Protein AF-A0A1V9B7L6-F1 (afdb_monomer)

Radius of gyration: 14.61 Å; Cα contacts (8 Å, |Δi|>4): 161; chains: 1; bounding box: 33×27×42 Å

Foldseek 3Di:
DPQDWDFFAALNATKTWGWDDDPWKIWTKIAHDDDDDDPVSLVVLLVVLLVLLCVLCVNPADWDQDDPDDDSMDTSTIGTDDVVVDPPVVVVVSSVSSVVVSVVVRVVNRVCSVDDDPPPPPD

Mean predicted aligned error: 7.95 Å

pLDDT: mean 78.11, std 14.77, range [31.23, 92.0]

Nearest PDB structures (foldseek):
  7kld-assembly1_B  TM=4.348E-01  e=1.092E+00  Staphylococcus aureus
  7yjm-assembly1_A  TM=5.825E-01  e=7.264E+00  Arabidopsis thaliana
  2p9p-assembly1_D  TM=2.890E-01  e=1.159E+00  Bos taurus
  6s1f-assembly2_C  TM=3.737E-01  e=7.707E+00  Homo sapiens
  6s1f-assembly1_A  TM=3.592E-01  e=7.707E+00  Homo sapiens

Secondary structure (DSSP, 8-state):
-----EEEEETTEEEEEEEEE-SSEEEEEEEESSSPPPHHHHHHHHHHHHHHHHHHTTT-SEEEPPP---SSEEEEEEEE--TTTS-HHHHHHHHHHHHHHHHHHHHHHHHHTTS--TTSS--

Structure (mmCIF, N/CA/C/O backbone):
data_AF-A0A1V9B7L6-F1
#
_entry.id   AF-A0A1V9B7L6-F1
#
loop_
_atom_site.group_PDB
_atom_site.id
_atom_site.type_symbol
_atom_site.label_atom_id
_atom_site.label_alt_id
_atom_site.label_comp_id
_atom_site.label_asym_id
_atom_site.label_entity_id
_atom_site.label_seq_id
_atom_site.pdbx_PDB_ins_code
_atom_site.Cartn_x
_atom_site.Cartn_y
_atom_site.Cartn_z
_atom_site.occupancy
_atom_site.B_iso_or_equiv
_atom_site.auth_seq_id
_atom_site.auth_comp_id
_atom_site.auth_asym_id
_atom_site.auth_atom_id
_atom_site.pdbx_PDB_model_num
ATOM 1 N N . MET A 1 1 ? -3.225 -9.397 -11.757 1.00 49.53 1 MET A N 1
ATOM 2 C CA . MET A 1 1 ? -3.865 -8.415 -10.852 1.00 49.53 1 MET A CA 1
ATOM 3 C C . MET A 1 1 ? -5.381 -8.359 -11.000 1.00 49.53 1 MET A C 1
ATOM 5 O O . MET A 1 1 ? -5.880 -8.129 -12.094 1.00 49.53 1 MET A O 1
ATOM 9 N N . ASN A 1 2 ? -6.118 -8.525 -9.900 1.00 47.72 2 ASN A N 1
ATOM 10 C CA . ASN A 1 2 ? -7.547 -8.212 -9.817 1.00 47.72 2 ASN A CA 1
ATOM 11 C C . ASN A 1 2 ? -7.680 -6.997 -8.884 1.00 47.72 2 ASN A C 1
ATOM 13 O O . ASN A 1 2 ? -7.642 -7.152 -7.666 1.00 47.72 2 ASN A O 1
ATOM 17 N N . PHE A 1 3 ? -7.774 -5.788 -9.445 1.00 61.22 3 PHE A N 1
ATOM 18 C CA . PHE A 1 3 ? -7.970 -4.550 -8.681 1.00 61.22 3 PHE A CA 1
ATOM 19 C C . PHE A 1 3 ? -9.417 -4.479 -8.190 1.00 61.22 3 PHE A C 1
ATOM 21 O O . PHE A 1 3 ? -10.258 -3.777 -8.749 1.00 61.22 3 PHE A O 1
ATOM 28 N N . LYS A 1 4 ? -9.741 -5.292 -7.188 1.00 67.38 4 LYS A N 1
ATOM 29 C CA . LYS A 1 4 ? -11.055 -5.300 -6.552 1.00 67.38 4 LYS A CA 1
ATOM 30 C C . LYS A 1 4 ? -10.974 -4.626 -5.196 1.00 67.38 4 LYS A C 1
ATOM 32 O O . LYS A 1 4 ? -9.978 -4.746 -4.486 1.00 67.38 4 LYS A O 1
ATOM 37 N N . TRP A 1 5 ? -12.064 -3.958 -4.844 1.00 79.94 5 TRP A N 1
ATOM 38 C CA . TRP A 1 5 ? -12.338 -3.573 -3.471 1.00 79.94 5 TRP A CA 1
ATOM 39 C C . TRP A 1 5 ? -12.264 -4.820 -2.590 1.00 79.94 5 TRP A C 1
ATOM 41 O O . TRP A 1 5 ? -12.850 -5.855 -2.918 1.00 79.94 5 TRP A O 1
ATOM 51 N N . MET A 1 6 ? -11.513 -4.722 -1.500 1.00 83.38 6 MET A N 1
ATOM 52 C CA . MET A 1 6 ? -11.409 -5.745 -0.474 1.00 83.38 6 MET A CA 1
ATOM 53 C C . MET A 1 6 ? -12.099 -5.223 0.788 1.00 83.38 6 MET A C 1
ATOM 55 O O . MET A 1 6 ? -11.467 -4.487 1.555 1.00 83.38 6 MET A O 1
ATOM 59 N N . PRO A 1 7 ? -13.359 -5.625 1.023 1.00 86.69 7 PRO A N 1
ATOM 60 C CA . PRO A 1 7 ? -14.006 -5.414 2.305 1.00 86.69 7 PRO A CA 1
ATOM 61 C C . PRO A 1 7 ? -13.212 -6.133 3.390 1.00 86.69 7 PRO A C 1
ATOM 63 O O . PRO A 1 7 ? -12.851 -7.306 3.242 1.00 86.69 7 PRO A O 1
ATOM 66 N N . THR A 1 8 ? -12.902 -5.427 4.468 1.00 87.50 8 THR A N 1
ATOM 67 C CA . THR A 1 8 ? -12.145 -5.972 5.592 1.00 87.50 8 THR A CA 1
ATOM 68 C C . THR A 1 8 ? -12.501 -5.253 6.891 1.00 87.50 8 THR A C 1
ATOM 70 O O . THR A 1 8 ? -13.207 -4.245 6.901 1.00 87.50 8 THR A O 1
ATOM 73 N N . THR A 1 9 ? -12.003 -5.771 8.007 1.00 87.62 9 THR A N 1
ATOM 74 C CA . THR A 1 9 ? -12.133 -5.141 9.320 1.00 87.62 9 THR A CA 1
ATOM 75 C C . THR A 1 9 ? -10.747 -4.770 9.816 1.00 87.62 9 THR A C 1
ATOM 77 O O . THR A 1 9 ? -9.898 -5.641 9.975 1.00 87.62 9 THR A O 1
ATOM 80 N N . LEU A 1 10 ? -10.502 -3.488 10.074 1.00 86.56 10 LEU A N 1
ATOM 81 C CA . LEU A 1 10 ? -9.259 -2.994 10.669 1.00 86.56 10 LEU A CA 1
ATOM 82 C C . LEU A 1 10 ? -9.602 -2.291 11.975 1.00 86.56 10 LEU A C 1
ATOM 84 O O . LEU A 1 10 ? -10.484 -1.440 11.990 1.00 86.56 10 LEU A O 1
ATOM 88 N N . PHE A 1 11 ? -8.933 -2.654 13.072 1.00 84.06 11 PHE A N 1
ATOM 89 C CA . PHE A 1 11 ? -9.190 -2.060 14.394 1.00 84.06 11 PHE A CA 1
ATOM 90 C C . PHE A 1 11 ? -10.668 -2.121 14.834 1.00 84.06 11 PHE A C 1
ATOM 92 O O . PHE A 1 11 ? -11.183 -1.223 15.489 1.00 84.06 11 PHE A O 1
ATOM 99 N N . GLY A 1 12 ? -11.380 -3.174 14.429 1.00 82.88 12 GLY A N 1
ATOM 100 C CA . GLY A 1 12 ? -12.802 -3.371 14.739 1.00 82.88 12 GLY A CA 1
ATOM 101 C C . GLY A 1 12 ? -13.760 -2.602 13.830 1.00 82.88 12 GLY A C 1
ATOM 102 O O . GLY A 1 12 ? -14.968 -2.748 13.978 1.00 82.88 12 GLY A O 1
ATOM 103 N N . LYS A 1 13 ? -13.241 -1.827 12.872 1.00 85.75 13 LYS A N 1
ATOM 104 C CA . LYS A 1 13 ? -14.016 -0.976 11.964 1.00 85.75 13 LYS A CA 1
ATOM 105 C C . LYS A 1 13 ? -14.045 -1.582 10.563 1.00 85.75 13 LYS A C 1
ATOM 107 O O . LYS A 1 13 ? -13.013 -2.018 10.047 1.00 85.75 13 LYS A O 1
ATOM 112 N N . CYS A 1 14 ? -15.225 -1.623 9.952 1.00 87.31 14 CYS A N 1
ATOM 113 C CA . CYS A 1 14 ? -15.390 -2.072 8.573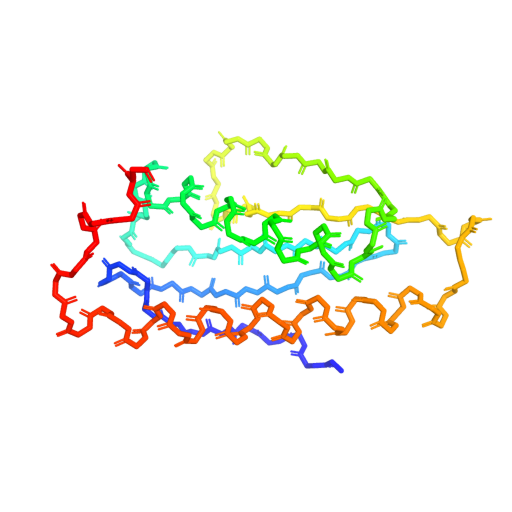 1.00 87.31 14 CYS A CA 1
ATOM 114 C C . CYS A 1 14 ? -14.848 -1.013 7.611 1.00 87.31 14 CYS A C 1
ATOM 116 O O . CYS A 1 14 ? -15.257 0.145 7.655 1.00 87.31 14 CYS A O 1
ATOM 118 N N . VAL A 1 15 ? -13.937 -1.422 6.736 1.00 87.44 15 VAL A N 1
ATOM 119 C CA . VAL A 1 15 ? -13.318 -0.559 5.729 1.00 87.44 15 VAL A CA 1
ATOM 120 C C . VAL A 1 15 ? -13.202 -1.317 4.417 1.00 87.44 15 VAL A C 1
ATOM 122 O O . VAL A 1 15 ? -13.060 -2.542 4.415 1.00 87.44 15 VAL A O 1
ATOM 125 N N . ASP A 1 16 ? -13.175 -0.590 3.304 1.00 88.25 16 AS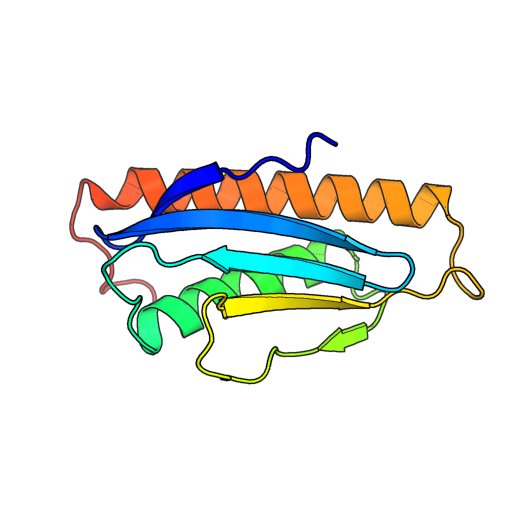P A N 1
ATOM 126 C CA . ASP A 1 16 ? -12.770 -1.176 2.035 1.00 88.25 16 ASP A CA 1
ATOM 127 C C . ASP A 1 16 ? -11.380 -0.711 1.644 1.00 88.25 16 ASP A C 1
ATOM 129 O O . ASP A 1 16 ? -11.060 0.479 1.611 1.00 88.25 16 ASP A O 1
ATOM 133 N N . VAL A 1 17 ? -10.553 -1.682 1.300 1.00 87.50 17 VAL A N 1
ATOM 134 C CA . VAL A 1 17 ? -9.196 -1.468 0.825 1.00 87.50 17 VAL A CA 1
ATOM 135 C C . VAL A 1 17 ? -9.181 -1.606 -0.690 1.00 87.50 17 VAL A C 1
ATOM 137 O O . VAL A 1 17 ? -9.756 -2.553 -1.227 1.00 87.50 17 VAL A O 1
ATOM 140 N N . TYR A 1 18 ? -8.493 -0.709 -1.392 1.00 87.38 18 TYR A N 1
ATOM 141 C CA . TYR A 1 18 ? -8.268 -0.869 -2.825 1.00 87.38 18 TYR A CA 1
ATOM 142 C C . TYR A 1 18 ? -6.916 -0.318 -3.273 1.00 87.38 18 TYR A C 1
ATOM 144 O O . TYR A 1 18 ? -6.326 0.573 -2.653 1.00 87.38 18 TYR A O 1
ATOM 152 N N . PHE A 1 19 ? -6.443 -0.873 -4.384 1.00 87.50 19 PHE A N 1
ATOM 153 C CA . PHE A 1 19 ? -5.248 -0.429 -5.082 1.00 87.50 19 PHE A CA 1
ATOM 154 C C . PHE A 1 19 ? -5.668 0.277 -6.364 1.00 87.50 19 PHE A C 1
ATOM 156 O O . PHE A 1 19 ? -6.536 -0.202 -7.093 1.00 87.50 19 PHE A O 1
ATOM 163 N N . GLU A 1 20 ? -5.043 1.410 -6.634 1.00 86.88 20 GLU A N 1
ATOM 164 C CA . GLU A 1 20 ? -5.220 2.155 -7.871 1.00 86.88 20 GLU A CA 1
ATOM 165 C C . GLU A 1 20 ? -3.868 2.242 -8.558 1.00 86.88 20 GLU A C 1
ATOM 167 O O . GLU A 1 20 ? -2.928 2.822 -8.019 1.00 86.88 20 GLU A O 1
ATOM 172 N N . PHE A 1 21 ? -3.775 1.636 -9.734 1.00 84.31 21 PHE A N 1
ATOM 173 C CA . PHE A 1 21 ? -2.606 1.717 -10.589 1.00 84.31 21 PHE A CA 1
ATOM 174 C C . PHE A 1 21 ? -2.939 2.625 -11.768 1.00 84.31 21 PHE A C 1
ATOM 176 O O . PHE A 1 21 ? -3.916 2.394 -12.482 1.00 84.31 21 PHE A O 1
ATOM 183 N N . ASN A 1 22 ? -2.142 3.667 -11.956 1.00 80.56 22 ASN A N 1
ATOM 184 C CA . ASN A 1 22 ? -2.172 4.511 -13.141 1.00 80.56 22 ASN A CA 1
ATOM 185 C C . ASN A 1 22 ? -0.773 4.558 -13.766 1.00 80.56 22 ASN A C 1
ATOM 187 O O . ASN A 1 22 ? 0.158 3.951 -13.253 1.00 80.56 22 ASN A O 1
ATOM 191 N N . TYR A 1 23 ? -0.630 5.260 -14.888 1.00 73.50 23 TYR A N 1
ATOM 192 C CA . TYR A 1 23 ? 0.613 5.278 -15.662 1.00 73.50 23 TYR A CA 1
ATOM 193 C C . TYR A 1 23 ? 1.845 5.812 -14.911 1.00 73.50 23 TYR A C 1
ATOM 195 O O . TYR A 1 23 ? 2.956 5.620 -15.387 1.00 73.50 23 TYR A O 1
ATOM 203 N N . GLU A 1 24 ? 1.663 6.463 -13.765 1.00 82.12 24 GLU A N 1
ATOM 204 C CA . GLU A 1 24 ? 2.741 7.117 -13.012 1.00 82.12 24 GLU A CA 1
ATOM 205 C C . GLU A 1 24 ? 2.795 6.662 -11.545 1.00 82.12 24 GLU A C 1
ATOM 207 O O . GLU A 1 24 ? 3.769 6.911 -10.835 1.00 82.12 24 GLU A O 1
ATOM 212 N N . HIS A 1 25 ? 1.728 6.027 -11.051 1.00 87.56 25 HIS A N 1
ATOM 213 C CA . HIS A 1 25 ? 1.544 5.783 -9.631 1.00 87.56 25 HIS A CA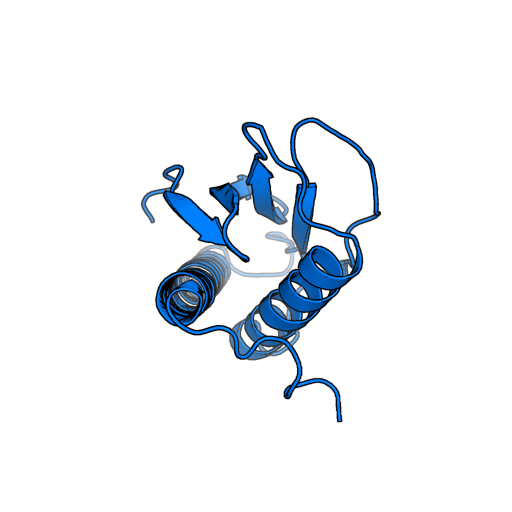 1
ATOM 214 C C . HIS A 1 25 ? 0.830 4.468 -9.343 1.00 87.56 25 HIS A C 1
ATOM 216 O O . HIS A 1 25 ? -0.208 4.155 -9.928 1.00 87.56 25 HIS A O 1
ATOM 222 N N . LEU A 1 26 ? 1.304 3.785 -8.303 1.00 88.56 26 LEU A N 1
ATOM 223 C CA . LEU A 1 26 ? 0.530 2.813 -7.543 1.00 88.56 26 LEU A CA 1
ATOM 224 C C . LEU A 1 26 ? 0.125 3.450 -6.210 1.00 88.56 26 LEU A C 1
ATOM 226 O O . LEU A 1 26 ? 0.960 3.844 -5.392 1.00 88.56 26 LEU A O 1
ATOM 230 N N . LEU A 1 27 ? -1.178 3.548 -5.987 1.00 88.88 27 LEU A N 1
ATOM 231 C CA . LEU A 1 27 ? -1.788 4.144 -4.808 1.00 88.88 27 LEU A CA 1
ATOM 232 C C . LEU A 1 27 ? -2.489 3.069 -3.986 1.00 88.88 27 LEU A C 1
ATOM 234 O O . LEU A 1 27 ? -3.292 2.295 -4.507 1.00 88.88 27 LEU A O 1
ATOM 238 N N . PHE A 1 28 ? -2.245 3.089 -2.681 1.00 87.88 28 PHE A N 1
ATOM 239 C CA . PHE A 1 28 ? -2.972 2.273 -1.719 1.00 87.88 28 PHE A CA 1
ATOM 240 C C . PHE A 1 28 ? -3.965 3.143 -0.953 1.00 87.88 28 PHE A C 1
ATOM 242 O O . PHE A 1 28 ? -3.566 4.136 -0.330 1.00 87.88 28 PHE A O 1
ATOM 249 N N . LYS A 1 29 ? -5.255 2.804 -1.018 1.00 88.62 29 LYS A N 1
ATOM 250 C CA . LYS A 1 29 ? -6.340 3.644 -0.503 1.00 88.62 29 LYS A CA 1
ATOM 251 C C . LYS A 1 29 ? -7.322 2.844 0.355 1.00 88.62 29 LYS A C 1
ATOM 253 O O . LYS A 1 29 ? -7.569 1.662 0.128 1.00 88.62 29 LYS A O 1
ATOM 258 N N . LEU A 1 30 ? -7.892 3.541 1.332 1.00 86.94 30 LEU A N 1
ATOM 259 C CA . LEU A 1 30 ? -8.999 3.091 2.168 1.00 86.94 30 LEU A CA 1
ATOM 260 C C . LEU A 1 30 ? -10.241 3.922 1.857 1.00 86.94 30 LEU A C 1
ATOM 262 O O . LEU A 1 30 ? -10.161 5.154 1.864 1.00 86.94 30 LEU A O 1
ATOM 266 N N . ALA A 1 31 ? -11.380 3.273 1.651 1.00 83.81 31 ALA A N 1
ATOM 267 C CA . ALA A 1 31 ? -12.682 3.893 1.840 1.00 83.81 31 ALA A CA 1
ATOM 268 C C . ALA A 1 31 ? -13.199 3.519 3.220 1.00 83.81 31 ALA A C 1
ATOM 270 O O . ALA A 1 31 ? -13.291 2.343 3.572 1.00 83.81 31 ALA A O 1
ATOM 271 N N . ASP A 1 32 ? -13.530 4.540 3.991 1.00 71.69 32 ASP A N 1
ATOM 272 C CA . ASP A 1 32 ? -14.251 4.344 5.231 1.00 71.69 32 ASP A CA 1
ATOM 273 C C . ASP A 1 32 ? -15.748 4.448 4.943 1.00 71.69 32 ASP A C 1
ATOM 275 O O . ASP A 1 32 ? -16.201 5.421 4.329 1.00 71.69 32 ASP A O 1
ATOM 279 N N . GLN A 1 33 ? -16.485 3.410 5.327 1.00 61.34 33 GLN A N 1
ATOM 280 C CA . GLN A 1 33 ? -17.914 3.309 5.067 1.00 61.34 33 GLN A CA 1
ATOM 281 C C . GLN A 1 33 ? -18.719 4.051 6.144 1.00 61.34 33 GLN A C 1
ATOM 283 O O . GLN A 1 33 ? -19.671 4.741 5.791 1.00 61.34 33 GLN A O 1
ATOM 288 N N . GLU A 1 34 ? -18.321 3.987 7.426 1.00 62.56 34 GLU A N 1
ATOM 289 C CA . GLU A 1 34 ? -19.127 4.526 8.543 1.00 62.56 34 GLU A CA 1
ATOM 290 C C . GLU A 1 34 ? -18.334 4.910 9.814 1.00 62.56 34 GLU A C 1
ATOM 292 O O . GLU A 1 34 ? -18.813 5.733 10.598 1.00 62.56 34 GLU A O 1
ATOM 297 N N . GLN A 1 35 ? -17.130 4.362 10.046 1.00 66.81 35 GLN A N 1
ATOM 298 C CA . GLN A 1 35 ? -16.349 4.581 11.273 1.00 66.81 35 GLN A CA 1
ATOM 299 C C . GLN A 1 35 ? -14.876 4.855 10.966 1.00 66.81 35 GLN A C 1
ATOM 301 O O . GLN A 1 35 ? -14.079 3.943 10.732 1.00 66.81 35 GLN A O 1
ATOM 306 N N . LYS A 1 36 ? -14.494 6.132 11.073 1.00 75.50 36 LYS A N 1
ATOM 307 C CA . LYS A 1 36 ? -13.139 6.587 10.742 1.00 75.50 3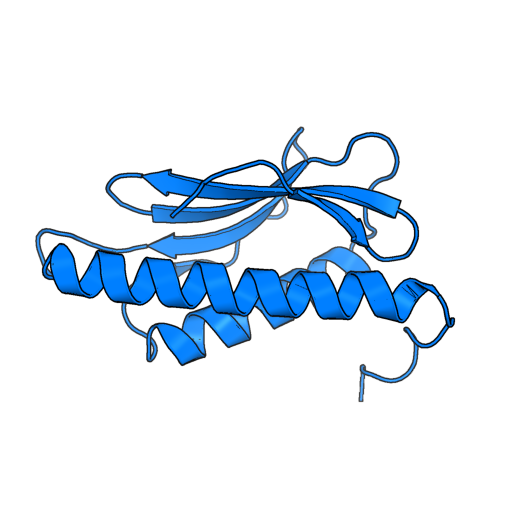6 LYS A CA 1
ATOM 308 C C . LYS A 1 36 ? -12.101 5.901 11.606 1.00 75.50 36 LYS A C 1
ATOM 310 O O . LYS A 1 36 ? -12.199 5.873 12.833 1.00 75.50 36 LYS A O 1
ATOM 315 N N . LEU A 1 37 ? -11.061 5.395 10.948 1.00 81.56 37 LEU A N 1
ATOM 316 C CA . LEU A 1 37 ? -9.833 5.041 11.638 1.00 81.56 37 LEU A CA 1
ATOM 317 C C . LEU A 1 37 ? -9.260 6.292 12.311 1.00 81.56 37 LEU A C 1
ATOM 319 O O . LEU A 1 37 ? -9.215 7.377 11.719 1.00 81.56 37 LEU A O 1
ATOM 323 N N . GLU A 1 38 ? -8.816 6.123 13.547 1.00 85.06 38 GLU A N 1
ATOM 324 C CA . GLU A 1 38 ? -8.155 7.162 14.315 1.00 85.06 38 GLU A CA 1
ATOM 325 C C . GLU A 1 38 ? -6.803 7.512 13.697 1.00 85.06 38 GLU A C 1
ATOM 327 O O . GLU A 1 38 ? -6.212 6.771 12.902 1.00 85.06 38 GLU A O 1
ATOM 332 N N . ARG A 1 39 ? -6.266 8.669 14.085 1.00 82.62 39 ARG A N 1
ATOM 333 C CA . ARG A 1 39 ? -4.975 9.139 13.573 1.00 82.62 39 ARG A CA 1
ATOM 334 C C . ARG A 1 39 ? -3.850 8.128 13.813 1.00 82.62 39 ARG A C 1
ATOM 336 O O . ARG A 1 39 ? -3.022 7.935 12.920 1.00 82.62 39 ARG A O 1
ATOM 343 N N . ASP A 1 40 ? -3.812 7.502 14.983 1.00 85.06 40 ASP A N 1
ATOM 344 C CA . ASP A 1 40 ? -2.741 6.574 15.359 1.00 85.06 40 ASP A CA 1
ATOM 345 C C . ASP A 1 40 ? -2.886 5.221 14.649 1.00 85.06 40 ASP A C 1
ATOM 347 O O . ASP A 1 40 ? -1.893 4.645 14.196 1.00 85.06 40 ASP A O 1
ATOM 351 N N . GLU A 1 41 ? -4.128 4.776 14.437 1.00 85.94 41 GLU A N 1
ATOM 352 C CA . GLU A 1 41 ? -4.482 3.602 13.629 1.00 85.94 41 GLU A CA 1
ATOM 353 C C . GLU A 1 41 ? -4.012 3.787 12.177 1.00 85.94 41 GLU A C 1
ATOM 355 O O . GLU A 1 41 ? -3.280 2.956 11.629 1.00 85.94 41 GLU A O 1
ATOM 360 N N . LEU A 1 42 ? -4.342 4.936 11.577 1.00 84.94 42 LEU A N 1
ATOM 361 C CA . LEU A 1 42 ? -3.885 5.310 10.237 1.00 84.94 42 LEU A C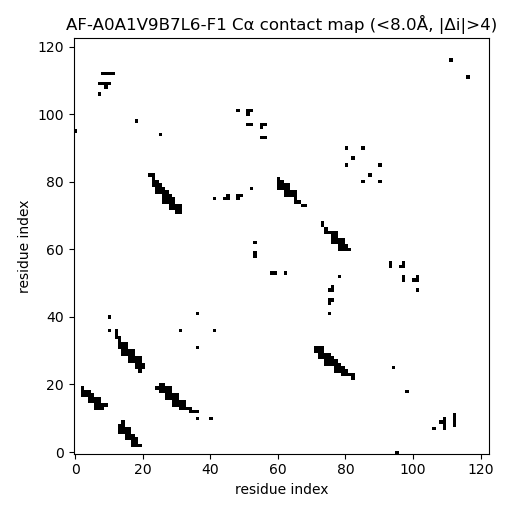A 1
ATOM 362 C C . LEU A 1 42 ? -2.367 5.445 10.162 1.00 84.94 42 LEU A C 1
ATOM 364 O O . LEU A 1 42 ? -1.757 5.014 9.187 1.00 84.94 42 LEU A O 1
ATOM 368 N N . THR A 1 43 ? -1.739 6.048 11.169 1.00 85.50 43 THR A N 1
ATOM 369 C CA . THR A 1 43 ? -0.280 6.224 11.194 1.00 85.50 43 THR A CA 1
ATOM 370 C C . THR A 1 43 ? 0.430 4.874 11.225 1.00 85.50 43 THR A C 1
ATOM 372 O O . THR A 1 43 ? 1.392 4.673 10.483 1.00 85.50 43 THR A O 1
ATOM 375 N N . SER A 1 44 ? -0.072 3.936 12.026 1.00 87.38 44 SER A N 1
ATOM 376 C CA . SER A 1 44 ? 0.465 2.577 12.114 1.00 87.38 44 SER A CA 1
ATOM 377 C C . SER A 1 44 ? 0.305 1.827 10.790 1.00 87.38 44 SER A C 1
ATOM 379 O O . SER A 1 44 ? 1.277 1.249 10.300 1.00 87.38 44 SER A O 1
ATOM 381 N N . LEU A 1 45 ? -0.875 1.909 10.156 1.00 87.69 45 LEU A N 1
ATOM 382 C CA . LEU A 1 45 ? -1.108 1.334 8.823 1.00 87.69 45 LEU A CA 1
ATOM 383 C C . LEU A 1 45 ? -0.131 1.885 7.788 1.00 87.69 45 LEU A C 1
ATOM 385 O O . LEU A 1 45 ? 0.504 1.118 7.068 1.00 87.69 45 LEU A O 1
ATOM 389 N N . ARG A 1 46 ? 0.013 3.214 7.725 1.00 88.50 46 ARG A N 1
ATOM 390 C CA . ARG A 1 46 ? 0.899 3.865 6.753 1.00 88.50 46 ARG A CA 1
ATOM 391 C C . ARG A 1 46 ? 2.338 3.410 6.900 1.00 88.50 46 ARG A C 1
ATOM 393 O O . ARG A 1 46 ? 2.935 3.020 5.906 1.00 88.50 46 ARG A O 1
ATOM 400 N N . LYS A 1 47 ? 2.864 3.398 8.128 1.00 88.69 47 LYS A N 1
ATOM 401 C CA . LYS A 1 47 ? 4.234 2.939 8.401 1.00 88.69 47 LYS A CA 1
ATOM 402 C C . LYS A 1 47 ? 4.445 1.498 7.946 1.00 88.69 47 LYS A C 1
ATOM 404 O O . LYS A 1 47 ? 5.485 1.177 7.377 1.00 88.69 47 LYS A O 1
ATOM 409 N N . ARG A 1 48 ? 3.460 0.630 8.188 1.00 90.00 48 ARG A N 1
ATOM 410 C CA . ARG A 1 48 ? 3.561 -0.784 7.828 1.00 90.00 48 ARG A CA 1
ATOM 411 C C . ARG A 1 48 ? 3.539 -0.999 6.317 1.00 90.00 48 ARG A C 1
ATOM 413 O O . ARG A 1 48 ? 4.381 -1.727 5.801 1.00 90.00 48 ARG A O 1
ATOM 420 N N . VAL A 1 49 ? 2.619 -0.338 5.619 1.00 89.88 49 VAL A N 1
ATOM 421 C CA . VAL A 1 49 ? 2.532 -0.385 4.152 1.00 89.88 49 VAL A CA 1
ATOM 422 C C . VAL A 1 49 ? 3.785 0.214 3.518 1.00 89.88 49 VAL A C 1
ATOM 424 O O . VAL A 1 49 ? 4.355 -0.386 2.614 1.00 89.88 49 VAL A O 1
ATOM 427 N N . GLU A 1 50 ? 4.249 1.363 4.011 1.00 89.81 50 GLU A N 1
ATOM 428 C CA . GLU A 1 50 ? 5.471 2.010 3.530 1.00 89.81 50 GLU A CA 1
ATOM 429 C C . GLU A 1 50 ? 6.683 1.081 3.633 1.00 89.81 50 GLU A C 1
ATOM 431 O O . GLU A 1 50 ? 7.448 0.972 2.675 1.00 89.81 50 GLU A O 1
ATOM 436 N N . LEU A 1 51 ? 6.843 0.382 4.760 1.00 90.00 51 LEU A N 1
ATOM 437 C CA . LEU A 1 51 ? 7.935 -0.569 4.946 1.00 90.00 51 LEU A CA 1
ATOM 438 C C . LEU A 1 51 ? 7.918 -1.668 3.876 1.00 90.00 51 LEU A C 1
ATOM 440 O O . LEU A 1 51 ? 8.951 -1.933 3.264 1.00 90.00 51 LEU A O 1
ATOM 444 N N . ILE A 1 52 ? 6.749 -2.263 3.622 1.00 90.81 52 ILE A N 1
ATOM 445 C CA . ILE A 1 52 ? 6.575 -3.301 2.596 1.00 90.81 52 ILE A CA 1
ATOM 446 C C . ILE A 1 52 ? 6.934 -2.744 1.221 1.00 90.81 52 ILE A C 1
ATOM 448 O O . ILE A 1 52 ? 7.755 -3.322 0.511 1.00 90.81 52 ILE A O 1
ATOM 452 N N . CYS A 1 53 ? 6.369 -1.594 0.857 1.00 89.31 53 CYS A N 1
ATOM 453 C CA . CYS A 1 53 ? 6.611 -0.989 -0.445 1.00 89.31 53 CYS A CA 1
ATOM 454 C C . CYS A 1 53 ? 8.095 -0.678 -0.666 1.00 89.31 53 CYS A C 1
ATOM 456 O O . CYS A 1 53 ? 8.626 -0.997 -1.729 1.00 89.31 53 CYS A O 1
ATOM 458 N N . ARG A 1 54 ? 8.786 -0.108 0.330 1.00 88.44 54 ARG A N 1
ATOM 459 C CA . ARG A 1 54 ? 10.233 0.171 0.262 1.00 88.44 54 ARG A CA 1
ATOM 460 C C . ARG A 1 54 ? 11.063 -1.107 0.121 1.00 88.44 54 ARG A C 1
ATOM 462 O O . ARG A 1 54 ? 12.005 -1.137 -0.668 1.00 88.44 54 ARG A O 1
ATOM 469 N N . GLN A 1 55 ? 10.706 -2.166 0.849 1.00 89.94 55 GLN A N 1
ATOM 470 C CA . GLN A 1 55 ? 11.398 -3.457 0.784 1.00 89.94 55 GLN A CA 1
ATOM 471 C C . GLN A 1 55 ? 11.218 -4.139 -0.576 1.00 89.94 55 GLN A C 1
ATOM 473 O O . GLN A 1 55 ? 12.200 -4.559 -1.186 1.00 89.94 55 GLN A O 1
ATOM 478 N N . VAL A 1 56 ? 9.983 -4.220 -1.077 1.00 90.00 56 VAL A N 1
ATOM 479 C CA . VAL A 1 56 ? 9.669 -4.917 -2.335 1.00 90.00 56 VAL A CA 1
ATOM 480 C C . VAL A 1 56 ? 10.223 -4.173 -3.546 1.00 90.00 56 VAL A C 1
ATOM 482 O O . VAL A 1 56 ? 10.793 -4.799 -4.439 1.00 90.00 56 VAL A O 1
ATOM 485 N N . SER A 1 57 ? 10.104 -2.844 -3.563 1.00 85.12 57 SER A N 1
ATOM 486 C CA . SER A 1 57 ? 10.674 -2.011 -4.629 1.00 85.12 57 SER A CA 1
ATOM 487 C C . SER A 1 57 ? 12.196 -1.890 -4.552 1.00 85.12 57 SER A C 1
ATOM 489 O O . SER A 1 57 ? 12.792 -1.308 -5.452 1.00 85.12 57 SER A O 1
ATOM 491 N N . ALA A 1 58 ? 12.845 -2.417 -3.506 1.00 83.81 58 ALA A N 1
ATOM 492 C CA . ALA A 1 58 ? 14.269 -2.218 -3.240 1.00 83.81 58 ALA A CA 1
ATOM 493 C C . ALA A 1 58 ? 14.675 -0.726 -3.267 1.00 83.81 58 ALA A C 1
ATOM 495 O O . ALA A 1 58 ? 15.736 -0.372 -3.782 1.00 83.81 58 ALA A O 1
ATOM 496 N N . ASN A 1 59 ? 13.816 0.143 -2.719 1.00 69.69 59 ASN A N 1
ATOM 497 C CA . ASN A 1 59 ? 13.924 1.609 -2.757 1.00 69.69 59 ASN A CA 1
ATOM 498 C C . ASN A 1 59 ? 13.933 2.231 -4.170 1.00 69.69 59 ASN A C 1
ATOM 500 O O . ASN A 1 59 ? 14.461 3.329 -4.349 1.00 69.69 59 ASN A O 1
ATOM 504 N N . ARG A 1 60 ? 13.388 1.538 -5.177 1.00 69.81 60 ARG A N 1
ATOM 505 C CA . ARG A 1 60 ? 13.162 2.096 -6.518 1.00 69.81 60 ARG A CA 1
ATOM 506 C C . ARG A 1 60 ? 11.877 2.911 -6.569 1.00 69.81 60 ARG A C 1
ATOM 508 O O . ARG A 1 60 ? 10.919 2.635 -5.844 1.00 69.81 60 ARG A O 1
ATOM 515 N N . GLY A 1 61 ? 11.842 3.864 -7.493 1.00 68.75 61 GLY A N 1
ATOM 516 C CA . GLY A 1 61 ? 10.765 4.837 -7.586 1.00 68.75 61 GLY A CA 1
ATOM 517 C C . GLY A 1 61 ? 10.788 5.843 -6.434 1.00 68.75 61 GLY A C 1
ATOM 518 O O . GLY A 1 61 ? 11.583 5.745 -5.495 1.00 68.75 61 GLY A O 1
ATOM 519 N N . ASN A 1 62 ? 9.906 6.835 -6.502 1.00 75.25 62 ASN A N 1
ATOM 520 C CA . ASN A 1 62 ? 9.749 7.788 -5.410 1.00 75.25 62 ASN A CA 1
ATOM 521 C C . ASN A 1 62 ? 8.700 7.281 -4.420 1.00 75.25 62 ASN A C 1
ATOM 523 O O . ASN A 1 62 ? 7.661 6.718 -4.780 1.00 75.25 62 ASN A O 1
ATOM 527 N N . HIS A 1 63 ? 8.979 7.493 -3.141 1.00 76.56 63 HIS A N 1
ATOM 528 C CA . HIS A 1 63 ? 8.104 7.109 -2.044 1.00 76.56 63 HIS A CA 1
ATOM 529 C C . HIS A 1 63 ? 7.604 8.374 -1.365 1.00 76.56 63 HIS A C 1
ATOM 531 O O . HIS A 1 63 ? 8.318 8.989 -0.570 1.00 76.56 63 HIS A O 1
ATOM 537 N N . GLU A 1 64 ? 6.383 8.782 -1.700 1.00 68.06 64 GLU A N 1
ATOM 538 C CA . GLU A 1 64 ? 5.805 9.992 -1.135 1.00 68.06 64 GLU A CA 1
ATOM 539 C C . GLU A 1 64 ? 4.903 9.656 0.057 1.00 68.06 64 GLU A C 1
ATOM 541 O O . GLU A 1 64 ? 3.892 8.955 -0.101 1.00 68.06 64 GLU A O 1
ATOM 546 N N . PRO A 1 65 ? 5.191 10.192 1.257 1.00 62.88 65 PRO A N 1
ATOM 547 C CA . PRO A 1 65 ? 4.239 10.125 2.348 1.00 62.88 65 PRO A CA 1
ATOM 548 C C . PRO A 1 65 ? 2.969 10.881 1.948 1.00 62.88 65 PRO A C 1
ATOM 550 O O . PRO A 1 65 ? 2.980 12.061 1.592 1.00 62.88 65 PRO A O 1
ATOM 553 N N . THR A 1 66 ? 1.834 10.194 2.013 1.00 63.75 66 THR A N 1
ATOM 554 C CA . THR A 1 66 ? 0.551 10.779 1.625 1.00 63.75 66 THR A CA 1
ATOM 555 C C . THR A 1 66 ? 0.149 11.876 2.609 1.00 63.75 66 THR A C 1
ATOM 557 O O . THR A 1 66 ? 0.145 11.658 3.824 1.00 63.75 66 THR A O 1
ATOM 560 N N . LYS A 1 67 ? -0.250 13.046 2.099 1.00 63.06 67 LYS A N 1
ATOM 561 C CA . LYS A 1 67 ? -0.781 14.135 2.934 1.00 63.06 67 LYS A CA 1
ATOM 562 C C . LYS A 1 67 ? -2.035 13.662 3.681 1.00 63.06 67 LYS A C 1
ATOM 564 O O . LYS A 1 67 ? -2.907 13.026 3.092 1.00 63.06 67 LYS A O 1
ATOM 569 N N . ASN A 1 68 ? -2.161 14.042 4.954 1.00 57.69 68 ASN A N 1
ATOM 570 C CA . ASN A 1 68 ? -3.359 13.825 5.776 1.00 57.69 68 ASN A CA 1
ATOM 571 C C . ASN A 1 68 ? -4.527 14.711 5.305 1.00 57.69 68 ASN A C 1
ATOM 573 O O . ASN A 1 68 ? -4.943 15.641 5.993 1.00 57.69 68 ASN A O 1
ATOM 577 N N . LYS A 1 69 ? -5.048 14.459 4.103 1.00 59.34 69 LYS A N 1
ATOM 578 C CA . LYS A 1 69 ? -6.263 15.109 3.611 1.00 59.34 69 LYS A CA 1
ATOM 579 C C . LYS A 1 69 ? -7.475 14.287 4.041 1.00 59.34 69 LYS A C 1
ATOM 581 O O . LYS A 1 69 ? -7.525 13.084 3.804 1.00 59.34 69 LYS A O 1
ATOM 586 N N . LYS A 1 70 ? -8.450 14.943 4.673 1.00 54.62 70 LYS A N 1
ATOM 587 C CA . LYS A 1 70 ? -9.760 14.347 4.958 1.00 54.62 70 LYS A CA 1
ATOM 588 C C . LYS A 1 70 ? -10.564 14.333 3.655 1.00 54.62 70 LYS A C 1
ATOM 590 O O . LYS A 1 70 ? -10.877 15.392 3.122 1.00 54.62 70 LYS A O 1
ATOM 595 N N . GLY A 1 71 ? -10.871 13.147 3.146 1.00 63.81 71 GLY A N 1
ATOM 596 C CA . GLY A 1 71 ? -11.718 12.930 1.975 1.00 63.81 71 GLY A CA 1
ATOM 597 C C . GLY A 1 71 ? -12.496 11.624 2.119 1.00 63.81 71 GLY A C 1
ATOM 598 O O . GLY A 1 71 ? -12.335 10.922 3.115 1.00 63.81 71 GLY A O 1
ATOM 599 N N . ARG A 1 72 ? -13.328 11.295 1.123 1.00 69.75 72 ARG A N 1
ATOM 600 C CA . ARG A 1 72 ? -14.042 10.003 1.052 1.00 69.75 72 ARG A CA 1
ATOM 601 C C . ARG A 1 72 ? -13.081 8.805 1.040 1.00 69.75 72 ARG A C 1
ATOM 603 O O . ARG A 1 72 ? -13.442 7.723 1.480 1.00 69.75 72 ARG A O 1
ATOM 610 N N . PHE A 1 73 ? -11.859 9.033 0.565 1.00 76.62 73 PHE A N 1
ATOM 611 C CA . PHE A 1 73 ? -10.787 8.052 0.536 1.00 76.62 73 PHE A CA 1
ATOM 612 C C . PHE A 1 73 ? -9.573 8.580 1.291 1.00 76.62 73 PHE A C 1
ATOM 614 O O . PHE A 1 73 ? -9.201 9.749 1.146 1.00 76.62 73 PHE A O 1
ATOM 621 N N . VAL A 1 74 ? -8.940 7.705 2.065 1.00 83.25 74 VAL A N 1
ATOM 622 C CA . VAL A 1 74 ? -7.661 7.967 2.716 1.00 83.25 74 VAL A CA 1
ATOM 623 C C . VAL A 1 74 ? -6.584 7.223 1.948 1.00 83.25 74 VAL A C 1
ATOM 625 O O . VAL A 1 74 ? -6.556 5.995 1.936 1.00 83.25 74 VAL A O 1
ATOM 628 N N . SER A 1 75 ? -5.671 7.964 1.324 1.00 84.69 75 SER A N 1
ATOM 629 C CA . SER A 1 75 ? -4.449 7.362 0.798 1.00 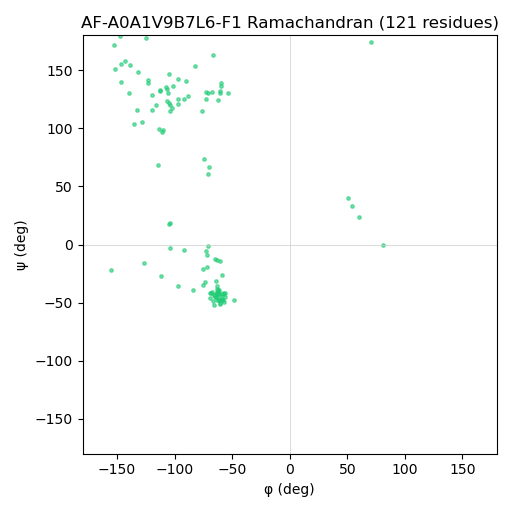84.69 75 SER A CA 1
ATOM 630 C C . SER A 1 75 ? -3.542 6.977 1.964 1.00 84.69 75 SER A C 1
ATOM 632 O O . SER A 1 75 ? -3.292 7.777 2.878 1.00 84.69 75 SER A O 1
ATOM 634 N N . LEU A 1 76 ? -3.070 5.739 1.929 1.00 86.44 76 LEU A N 1
ATOM 635 C CA . LEU A 1 76 ? -2.102 5.197 2.869 1.00 86.44 76 LEU A CA 1
ATOM 636 C C . LEU A 1 76 ? -0.686 5.256 2.303 1.00 86.44 76 LEU A C 1
ATOM 638 O O . LEU A 1 76 ? 0.255 5.518 3.046 1.00 86.44 76 LEU A O 1
ATOM 642 N N . TYR A 1 77 ? -0.544 5.043 0.996 1.00 87.69 77 TYR A N 1
ATOM 643 C CA . TYR A 1 77 ? 0.750 5.067 0.335 1.00 87.69 77 TYR A CA 1
ATOM 644 C C . TYR A 1 77 ? 0.639 5.474 -1.131 1.00 87.69 77 TYR A C 1
ATOM 646 O O . TYR A 1 77 ? -0.386 5.224 -1.775 1.00 87.69 77 TYR A O 1
ATOM 654 N N . LYS A 1 78 ? 1.706 6.088 -1.640 1.00 89.75 78 LYS A N 1
ATOM 655 C CA . LYS A 1 78 ? 1.898 6.428 -3.046 1.00 89.75 78 LYS A CA 1
ATOM 656 C C . LYS A 1 78 ? 3.304 5.991 -3.448 1.00 89.75 78 LYS A C 1
ATOM 658 O O . LYS A 1 78 ? 4.290 6.500 -2.915 1.00 89.75 78 LYS A O 1
ATOM 663 N N . TRP A 1 79 ? 3.371 5.036 -4.364 1.00 89.62 79 TRP A N 1
ATOM 664 C CA . TRP A 1 79 ? 4.600 4.653 -5.039 1.00 89.62 79 TRP A CA 1
ATOM 665 C C . TRP A 1 79 ? 4.588 5.261 -6.432 1.00 89.62 79 TRP A C 1
ATOM 667 O O . TRP A 1 79 ? 3.680 4.964 -7.208 1.00 89.62 79 TRP A O 1
ATOM 677 N N . GLU A 1 80 ? 5.544 6.135 -6.723 1.00 88.19 80 GLU A N 1
ATOM 678 C CA . GLU A 1 80 ? 5.689 6.725 -8.052 1.00 88.19 80 GLU A CA 1
ATOM 679 C C . GLU A 1 80 ? 6.731 5.963 -8.854 1.00 88.19 80 GLU A C 1
ATOM 681 O O . GLU A 1 80 ? 7.776 5.578 -8.320 1.00 88.19 80 GLU A O 1
ATOM 686 N N . PHE A 1 81 ? 6.465 5.823 -10.143 1.00 84.12 81 PHE A N 1
ATOM 687 C CA . PHE A 1 81 ? 7.384 5.231 -11.095 1.00 84.12 81 PHE A CA 1
ATOM 688 C C . PHE A 1 81 ? 7.307 5.937 -12.440 1.00 84.12 81 PHE A C 1
ATOM 690 O O . PHE A 1 81 ? 6.315 6.584 -12.770 1.00 84.12 81 PHE A O 1
ATOM 697 N N . ASP A 1 82 ? 8.378 5.810 -13.216 1.00 80.44 82 ASP A N 1
ATOM 698 C CA . ASP A 1 82 ? 8.539 6.529 -14.474 1.00 80.44 82 ASP A CA 1
ATOM 699 C C . ASP A 1 82 ? 8.884 5.547 -15.593 1.00 80.44 82 ASP A C 1
ATOM 701 O O . ASP A 1 82 ? 10.017 5.074 -15.694 1.00 80.44 82 ASP A O 1
ATOM 705 N N . PHE A 1 83 ? 7.916 5.262 -16.467 1.00 79.88 83 PHE A N 1
ATOM 706 C CA . PHE A 1 83 ? 8.130 4.373 -17.613 1.00 79.88 83 PHE A CA 1
ATOM 707 C C . PHE A 1 83 ? 9.134 4.914 -18.643 1.00 79.88 83 PHE A C 1
ATOM 709 O O . PHE A 1 83 ? 9.576 4.158 -19.507 1.00 79.88 83 PHE A O 1
ATOM 716 N N . ALA A 1 84 ? 9.528 6.192 -18.569 1.00 81.06 84 ALA A N 1
ATOM 717 C CA . ALA A 1 84 ? 10.633 6.714 -19.372 1.00 81.06 84 ALA A CA 1
ATOM 718 C C . ALA A 1 84 ? 12.006 6.272 -18.835 1.00 81.06 84 ALA A C 1
ATOM 720 O O . ALA A 1 84 ? 12.991 6.300 -19.574 1.00 81.06 84 ALA A O 1
ATOM 721 N N . LYS A 1 85 ? 12.086 5.875 -17.559 1.00 80.56 85 LYS A N 1
ATOM 722 C CA . LYS A 1 85 ? 13.325 5.458 -16.879 1.00 80.56 85 LYS A CA 1
ATOM 723 C C . LYS A 1 85 ? 13.350 3.971 -16.535 1.00 80.56 85 LYS A C 1
ATOM 725 O O . LYS A 1 85 ? 14.428 3.391 -16.438 1.00 80.56 85 LYS A O 1
ATOM 730 N N . GLU A 1 86 ? 12.186 3.362 -16.346 1.00 82.00 86 GLU A N 1
ATOM 731 C CA . GLU A 1 86 ? 12.025 1.989 -15.877 1.00 82.00 86 GLU A CA 1
ATOM 732 C C . GLU A 1 86 ? 11.210 1.157 -16.877 1.00 82.00 86 GLU A C 1
ATOM 734 O O . GLU A 1 86 ? 10.246 1.626 -17.479 1.00 82.00 86 GLU A O 1
ATOM 739 N N . GLY A 1 87 ? 11.590 -0.108 -17.074 1.00 86.06 87 GLY A N 1
ATOM 740 C CA . GLY A 1 87 ? 10.915 -0.983 -18.034 1.00 86.06 87 GLY A CA 1
ATOM 741 C C . GLY A 1 87 ? 9.531 -1.422 -17.551 1.00 86.06 87 GLY A C 1
ATOM 742 O O . GLY A 1 87 ? 9.405 -1.937 -16.442 1.00 86.06 87 GLY A O 1
ATOM 743 N N . LEU A 1 88 ? 8.509 -1.308 -18.409 1.00 85.69 88 LEU A N 1
ATOM 744 C CA . LEU A 1 88 ? 7.116 -1.659 -18.088 1.00 85.69 88 LEU A CA 1
ATOM 745 C C . LEU A 1 88 ? 6.968 -3.040 -17.428 1.00 85.69 88 LEU A C 1
ATOM 747 O O . LEU A 1 88 ? 6.301 -3.150 -16.406 1.00 85.69 88 LEU A O 1
ATOM 751 N N . ALA A 1 89 ? 7.603 -4.080 -17.979 1.00 88.62 89 ALA A N 1
ATOM 752 C CA . ALA A 1 89 ? 7.511 -5.438 -17.434 1.00 88.62 89 ALA A CA 1
ATOM 753 C C . ALA A 1 89 ? 8.053 -5.523 -15.996 1.00 88.62 89 ALA A C 1
ATOM 755 O O . ALA A 1 89 ? 7.370 -6.008 -15.103 1.00 88.62 89 ALA A O 1
ATOM 756 N N . GLN A 1 90 ? 9.235 -4.952 -15.752 1.00 86.75 90 GLN A N 1
ATOM 757 C CA . GLN A 1 90 ? 9.835 -4.906 -14.418 1.00 86.75 90 GLN A CA 1
ATOM 758 C C . GLN A 1 90 ? 8.962 -4.125 -13.429 1.00 86.75 90 GLN A C 1
ATOM 760 O O . GLN A 1 90 ? 8.824 -4.518 -12.273 1.00 86.75 90 GLN A O 1
ATOM 765 N N . MET A 1 91 ? 8.362 -3.028 -13.882 1.00 86.62 91 MET A N 1
ATOM 766 C CA . MET A 1 91 ? 7.478 -2.211 -13.060 1.00 86.62 91 MET A CA 1
ATOM 767 C C . MET A 1 91 ? 6.187 -2.931 -12.691 1.00 86.62 91 MET A C 1
ATOM 769 O O . 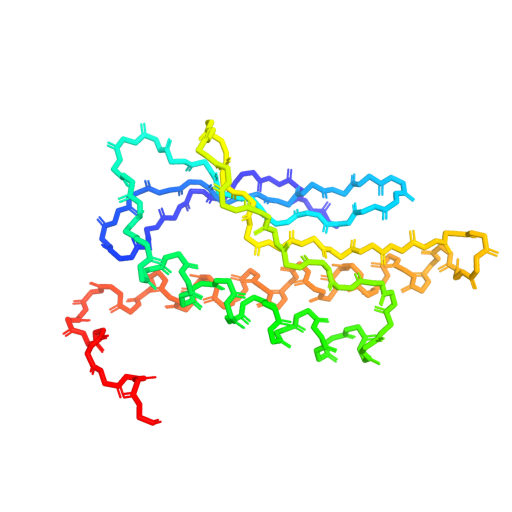MET A 1 91 ? 5.756 -2.862 -11.541 1.00 86.62 91 MET A O 1
ATOM 773 N N . MET A 1 92 ? 5.606 -3.663 -13.639 1.00 87.94 92 MET A N 1
ATOM 774 C CA . MET A 1 92 ? 4.446 -4.512 -13.393 1.00 87.94 92 MET A CA 1
ATOM 775 C C . MET A 1 92 ? 4.773 -5.640 -12.409 1.00 87.94 92 MET A C 1
ATOM 777 O O . MET A 1 92 ? 3.988 -5.862 -11.490 1.00 87.94 92 MET A O 1
ATOM 781 N N . ASP A 1 93 ? 5.940 -6.282 -12.526 1.00 90.06 93 ASP A N 1
ATOM 782 C CA . ASP A 1 93 ? 6.376 -7.330 -11.591 1.00 90.06 93 ASP A CA 1
ATOM 783 C C . ASP A 1 93 ? 6.534 -6.791 -10.162 1.00 90.06 93 ASP A C 1
ATOM 785 O O . ASP A 1 93 ? 6.122 -7.425 -9.188 1.00 90.06 93 ASP A O 1
ATOM 789 N N . VAL A 1 94 ? 7.120 -5.600 -10.008 1.00 89.75 94 VAL A N 1
ATOM 790 C CA . VAL A 1 94 ? 7.255 -4.960 -8.692 1.00 89.75 94 VAL A CA 1
ATOM 791 C C . VAL A 1 94 ? 5.887 -4.536 -8.155 1.00 89.75 94 VAL A C 1
ATOM 793 O O . VAL A 1 94 ? 5.611 -4.760 -6.976 1.00 89.75 94 VAL A O 1
ATOM 796 N N . ALA A 1 95 ? 5.014 -3.974 -8.995 1.00 89.25 95 ALA A N 1
ATOM 797 C CA . ALA A 1 95 ? 3.660 -3.604 -8.597 1.00 89.25 95 ALA A CA 1
ATOM 798 C C . ALA A 1 95 ? 2.862 -4.824 -8.107 1.00 89.25 95 ALA A C 1
ATOM 800 O O . ALA A 1 95 ? 2.181 -4.723 -7.088 1.00 89.25 95 ALA A O 1
ATOM 801 N N . ASP A 1 96 ? 2.969 -5.972 -8.786 1.00 89.94 96 ASP A N 1
ATOM 802 C CA . ASP A 1 96 ? 2.246 -7.206 -8.432 1.00 89.94 96 ASP A CA 1
ATOM 803 C C . ASP A 1 96 ? 2.704 -7.724 -7.073 1.00 89.94 96 ASP A C 1
ATOM 805 O O . ASP A 1 96 ? 1.890 -7.949 -6.178 1.00 89.94 96 ASP A O 1
ATOM 809 N N . ARG A 1 97 ? 4.022 -7.739 -6.850 1.00 91.56 97 ARG A N 1
ATOM 810 C CA . ARG A 1 97 ? 4.602 -8.095 -5.551 1.00 91.56 97 ARG A CA 1
ATOM 811 C C . ARG A 1 97 ? 4.197 -7.132 -4.435 1.00 91.56 97 ARG A C 1
ATOM 813 O O . ARG A 1 97 ? 3.915 -7.582 -3.328 1.00 91.56 97 ARG A O 1
ATOM 820 N N . ILE A 1 98 ? 4.163 -5.819 -4.692 1.00 90.50 98 ILE A N 1
ATOM 821 C CA . I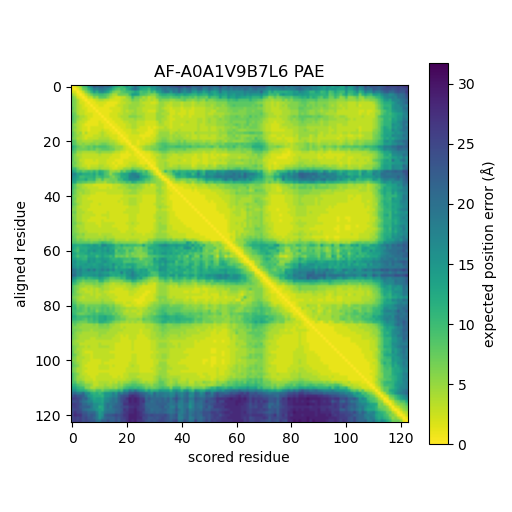LE A 1 98 ? 3.712 -4.830 -3.696 1.00 90.50 98 ILE A CA 1
ATOM 822 C C . ILE A 1 98 ? 2.253 -5.097 -3.322 1.00 90.50 98 ILE A C 1
ATOM 824 O O . ILE A 1 98 ? 1.921 -5.114 -2.135 1.00 90.50 98 ILE A O 1
ATOM 828 N N . VAL A 1 99 ? 1.387 -5.300 -4.318 1.00 89.31 99 VAL A N 1
ATOM 829 C CA . VAL A 1 99 ? -0.038 -5.571 -4.099 1.00 89.31 99 VAL A CA 1
ATOM 830 C C . VAL A 1 99 ? -0.220 -6.836 -3.263 1.00 89.31 99 VAL A C 1
ATOM 832 O O . VAL A 1 99 ? -0.943 -6.789 -2.266 1.00 89.31 99 VAL A O 1
ATOM 835 N N . ASP A 1 100 ? 0.467 -7.924 -3.608 1.00 90.81 100 ASP A N 1
ATOM 836 C CA . ASP A 1 100 ? 0.364 -9.198 -2.895 1.00 90.81 100 ASP A CA 1
ATOM 837 C C . ASP A 1 100 ? 0.844 -9.099 -1.441 1.00 90.81 100 ASP A C 1
ATOM 839 O O . ASP A 1 100 ? 0.132 -9.516 -0.524 1.00 90.81 100 ASP A O 1
ATOM 843 N N . GLU A 1 101 ? 2.008 -8.499 -1.192 1.00 92.00 101 GLU A N 1
ATOM 844 C CA . GLU A 1 101 ? 2.560 -8.382 0.164 1.00 92.00 101 GLU A CA 1
ATOM 845 C C . GLU A 1 101 ? 1.701 -7.478 1.059 1.00 92.00 101 GLU A C 1
ATOM 847 O O . GLU A 1 101 ? 1.381 -7.832 2.201 1.00 92.00 101 GLU A O 1
ATOM 852 N N . VAL A 1 102 ? 1.248 -6.332 0.536 1.00 89.69 102 VAL A N 1
ATOM 853 C CA . VAL A 1 102 ? 0.336 -5.443 1.272 1.00 89.69 102 VAL A CA 1
ATOM 854 C C . VAL A 1 102 ? -0.996 -6.146 1.539 1.00 89.69 102 VAL A C 1
ATOM 856 O O . VAL A 1 102 ? -1.530 -6.054 2.647 1.00 89.69 102 VAL A O 1
ATOM 859 N N . TYR A 1 103 ? -1.524 -6.892 0.568 1.00 87.38 103 TYR A N 1
ATOM 860 C CA . TYR A 1 103 ? -2.750 -7.670 0.736 1.00 87.38 103 TYR A CA 1
ATOM 861 C C . TYR A 1 103 ? -2.628 -8.699 1.868 1.00 87.38 103 TYR A C 1
ATOM 863 O O . TYR A 1 103 ? -3.509 -8.783 2.733 1.00 87.38 103 TYR A O 1
ATOM 871 N N . GLN A 1 104 ? -1.528 -9.456 1.906 1.00 89.06 104 GLN A N 1
ATOM 872 C CA . GLN A 1 104 ? -1.280 -10.424 2.976 1.00 89.06 104 GLN A CA 1
ATOM 873 C C . GLN A 1 104 ? -1.157 -9.748 4.342 1.00 89.06 104 GLN A C 1
ATOM 875 O O . GLN A 1 104 ? -1.680 -10.264 5.333 1.00 89.06 104 GLN A O 1
ATOM 880 N N . GLU A 1 105 ? -0.516 -8.585 4.413 1.00 89.50 105 GLU A N 1
ATOM 881 C CA . GLU A 1 105 ? -0.370 -7.854 5.670 1.00 89.50 105 GLU A CA 1
ATOM 882 C C . GLU A 1 105 ? -1.716 -7.358 6.215 1.00 89.50 105 GLU A C 1
ATOM 884 O O . GLU A 1 105 ? -2.025 -7.551 7.393 1.00 89.50 105 GLU A O 1
ATOM 889 N N . ILE A 1 106 ? -2.574 -6.816 5.352 1.00 86.94 106 ILE A N 1
ATOM 890 C CA . ILE A 1 106 ? -3.929 -6.394 5.729 1.00 86.94 106 ILE A CA 1
ATOM 891 C C . ILE A 1 106 ? -4.780 -7.587 6.184 1.00 86.94 106 ILE A C 1
ATOM 893 O O . ILE A 1 106 ? -5.537 -7.496 7.158 1.00 86.94 106 ILE A O 1
ATOM 897 N N . ARG A 1 107 ? -4.634 -8.745 5.530 1.00 85.69 107 ARG A N 1
ATOM 898 C CA . ARG A 1 107 ? -5.276 -9.990 5.972 1.00 85.69 107 ARG A CA 1
ATOM 899 C C . ARG A 1 107 ? -4.799 -10.451 7.345 1.00 85.69 107 ARG A C 1
ATOM 901 O O . ARG A 1 107 ? -5.594 -11.003 8.102 1.00 85.69 107 ARG A O 1
ATOM 908 N N . LYS A 1 108 ? -3.526 -10.251 7.689 1.00 87.00 108 LYS A N 1
ATOM 909 C CA . LYS A 1 108 ? -3.038 -10.534 9.046 1.00 87.00 108 LYS A CA 1
ATOM 910 C C . LYS A 1 108 ? -3.696 -9.582 10.033 1.00 87.00 108 LYS A C 1
ATOM 912 O O . LYS A 1 108 ? -4.299 -10.051 10.993 1.00 87.00 108 LYS A O 1
ATOM 917 N N . TRP A 1 109 ? -3.648 -8.279 9.775 1.00 83.25 109 TRP A N 1
ATOM 918 C CA . TRP A 1 109 ? -4.208 -7.271 10.676 1.00 83.25 109 TRP A CA 1
ATOM 919 C C . TRP A 1 109 ? -5.690 -7.482 10.955 1.00 83.25 109 TRP A C 1
ATOM 921 O O . TRP A 1 109 ? -6.094 -7.440 12.111 1.00 83.25 109 TRP A O 1
ATOM 931 N N . SER A 1 110 ? -6.475 -7.802 9.928 1.00 79.69 110 SER A N 1
ATOM 932 C CA . SER A 1 110 ? -7.907 -8.077 10.086 1.00 79.69 110 SER A CA 1
ATOM 933 C C . SER A 1 110 ? -8.222 -9.304 10.940 1.00 79.69 110 SER A C 1
ATOM 935 O O . SER A 1 110 ? -9.210 -9.306 11.668 1.00 79.69 110 SER A O 1
ATOM 937 N N . LYS A 1 111 ? -7.362 -10.329 10.933 1.00 70.69 111 LYS A N 1
ATOM 938 C CA . LYS A 1 111 ? -7.520 -11.515 11.792 1.00 70.69 111 LYS A CA 1
ATOM 939 C C . LYS A 1 111 ? -7.180 -11.244 13.263 1.00 70.69 111 LYS A C 1
ATOM 941 O O . LYS A 1 111 ? -7.797 -11.842 14.146 1.00 70.69 111 LYS A O 1
ATOM 946 N N . HIS A 1 112 ? -6.227 -10.348 13.533 1.00 60.16 112 HIS A N 1
ATOM 947 C CA . HIS A 1 112 ? -5.760 -10.053 14.896 1.00 60.16 112 HIS A CA 1
ATOM 948 C C . HIS A 1 112 ? -6.782 -9.264 15.730 1.00 60.16 112 HIS A C 1
ATOM 950 O O . HIS A 1 112 ? -6.749 -9.340 16.950 1.00 60.16 112 HIS A O 1
ATOM 956 N N . VAL A 1 113 ? -7.756 -8.597 15.103 1.00 52.69 113 VAL A N 1
ATOM 957 C CA . VAL A 1 113 ? -8.815 -7.825 15.788 1.00 52.69 113 VAL A CA 1
ATOM 958 C C . VAL A 1 113 ? -9.726 -8.690 16.679 1.00 52.69 113 VAL A C 1
ATOM 960 O O . VAL A 1 113 ? -10.448 -8.167 17.520 1.00 52.69 113 VAL A O 1
ATOM 963 N N . SER A 1 114 ? -9.682 -10.019 16.564 1.00 46.19 114 SER A N 1
ATOM 964 C CA . SER A 1 114 ? -10.422 -10.898 17.478 1.00 46.19 114 SER A CA 1
ATOM 965 C C . SER A 1 114 ? -9.834 -10.971 18.902 1.00 46.19 114 SER A C 1
ATOM 967 O O . SER A 1 114 ? -10.494 -11.512 19.790 1.00 46.19 114 SER A O 1
ATOM 969 N N . LYS A 1 115 ? -8.639 -10.409 19.164 1.00 41.53 115 LYS A N 1
ATOM 970 C CA . LYS A 1 115 ? -8.034 -10.315 20.508 1.00 41.53 115 LYS A CA 1
ATOM 971 C C . LYS A 1 115 ? -7.358 -8.951 20.709 1.00 41.53 115 LYS A C 1
ATOM 973 O O . LYS A 1 115 ? -6.633 -8.473 19.848 1.00 41.53 115 LYS A O 1
ATOM 978 N N . GLY A 1 116 ? -7.655 -8.288 21.826 1.00 46.81 116 GLY A N 1
ATOM 979 C CA . GLY A 1 116 ? -7.335 -6.880 22.098 1.00 46.81 116 GLY A CA 1
ATOM 980 C C . GLY A 1 116 ? -5.857 -6.534 22.342 1.00 46.81 116 GLY A C 1
ATOM 981 O O . GLY A 1 116 ? -5.546 -5.976 23.389 1.00 46.81 116 GLY A O 1
ATOM 982 N N . ASP A 1 117 ? -4.972 -6.768 21.370 1.00 49.12 117 ASP A N 1
ATOM 983 C CA . ASP A 1 117 ? -3.506 -6.666 21.540 1.00 49.12 117 ASP A CA 1
ATOM 984 C C . ASP A 1 117 ? -2.844 -5.419 20.908 1.00 49.12 117 ASP A C 1
ATOM 986 O O . ASP A 1 117 ? -1.628 -5.358 20.734 1.00 49.12 117 ASP A O 1
ATOM 990 N N . TYR A 1 118 ? -3.590 -4.360 20.577 1.00 47.75 118 TYR A N 1
ATOM 991 C CA . TYR A 1 118 ? -3.010 -3.189 19.888 1.00 47.75 118 TYR A CA 1
ATOM 992 C C . TYR A 1 118 ? -2.079 -2.300 20.738 1.00 47.75 118 TYR A C 1
ATOM 994 O O . TYR A 1 118 ? -1.537 -1.325 20.219 1.00 47.75 118 TYR A O 1
ATOM 1002 N N . LYS A 1 119 ? -1.856 -2.603 22.025 1.00 46.47 119 LYS A N 1
ATOM 1003 C CA . LYS A 1 119 ? -1.013 -1.770 22.904 1.00 46.47 119 LYS A CA 1
ATOM 1004 C C . LYS A 1 119 ? 0.467 -2.161 22.977 1.00 46.47 119 LYS A C 1
ATOM 1006 O O . LYS A 1 119 ? 1.224 -1.410 23.582 1.00 46.47 119 LYS A O 1
ATOM 1011 N N . GLU A 1 120 ? 0.914 -3.251 22.352 1.00 41.47 120 GLU A N 1
ATOM 1012 C CA . GLU A 1 120 ? 2.286 -3.748 22.582 1.00 41.47 120 GLU A CA 1
ATOM 1013 C C . GLU A 1 120 ? 3.327 -3.483 21.484 1.00 41.47 120 GLU A C 1
ATOM 1015 O O . GLU A 1 120 ? 4.500 -3.764 21.700 1.00 41.47 120 GLU A O 1
ATOM 1020 N N . GLN A 1 121 ? 2.981 -2.884 20.341 1.00 37.41 121 GLN A N 1
ATOM 1021 C CA . GLN A 1 121 ? 3.949 -2.720 19.234 1.00 37.41 121 GLN A CA 1
ATOM 1022 C C . GLN A 1 121 ? 4.528 -1.305 19.067 1.00 37.41 121 GLN A C 1
ATOM 1024 O O . GLN A 1 121 ? 5.096 -0.982 18.027 1.00 37.41 121 GLN A O 1
ATOM 1029 N N . ALA A 1 122 ? 4.427 -0.463 20.098 1.00 32.88 122 ALA A N 1
ATOM 1030 C CA . ALA A 1 122 ? 5.110 0.829 20.163 1.00 32.88 122 ALA A CA 1
ATOM 1031 C C . ALA A 1 122 ? 6.156 0.830 21.291 1.00 32.88 122 ALA A C 1
ATOM 1033 O O . ALA A 1 122 ? 5.994 1.510 22.305 1.00 32.88 122 ALA A O 1
ATOM 1034 N N . LYS A 1 123 ? 7.221 0.046 21.118 1.00 31.23 123 LYS A N 1
ATOM 1035 C CA . LYS A 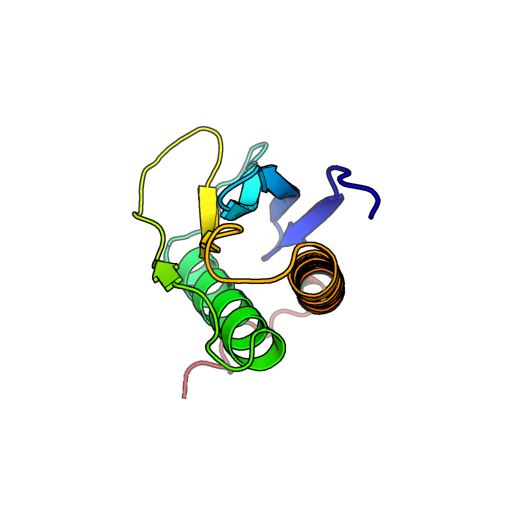1 123 ? 8.483 0.204 21.844 1.00 31.23 123 LYS A CA 1
ATOM 1036 C C . LYS A 1 123 ? 9.649 0.044 20.884 1.00 31.23 123 LYS A C 1
ATOM 1038 O O . LYS A 1 123 ? 9.569 -0.865 20.032 1.00 31.23 123 LYS A O 1
#

Solvent-accessible surface area (backbone atoms only — not comparable to full-atom values): 7195 Å² total; per-residue (Å²): 138,81,84,52,77,41,80,44,40,54,91,82,28,58,33,33,38,37,61,47,77,58,91,47,36,44,35,37,34,34,37,59,78,83,50,78,77,49,74,67,58,49,50,53,50,26,54,55,48,49,51,50,45,41,59,66,43,69,67,55,58,51,78,49,84,52,74,94,60,92,61,76,49,42,62,47,38,38,41,34,50,52,68,92,83,41,58,66,70,62,51,49,54,41,50,51,52,38,53,52,54,50,51,53,51,53,55,51,52,38,62,49,58,82,50,97,64,88,83,74,84,85,124

Sequence (123 aa):
MNFKWMPTTLFGKCVDVYFEFNYEHLLFKLADQEQKLERDELTSLRKRVELICRQVSANRGNHEPTKNKKGRFVSLYKWEFDFAKEGLAQMMDVADRIVDEVYQEIRKWSKHVSKGDYKEQAK